Protein AF-A0A2W4T7C0-F1 (afdb_monomer)

Foldseek 3Di:
DDDDDDDDDDDDDDCVVVVVVVVVVVVVVVVVVVVVVVVVVVVCVVVVPPDPPPCPVPPPPPVPVADDFDADPVRHTDDGDDDDDDDDDDPVPDPDPVVVLVVVCVVVVVSD

Sequence (112 aa):
MLNETIGPARQSLDPTTSYALRSFAVALAMVLAFSAIGGQLVRLALKGQIVEPRTAMTQPLTTSYWRPDILDRNGRLLATDIEAPTLYADPALIIDVDVVVEHLVQVFPEFD

Structure (mmCIF, N/CA/C/O backbone):
data_AF-A0A2W4T7C0-F1
#
_entry.id   AF-A0A2W4T7C0-F1
#
loop_
_atom_site.group_PDB
_atom_site.id
_atom_site.type_symbol
_atom_site.label_atom_id
_atom_site.label_alt_id
_atom_site.label_comp_id
_atom_site.label_asym_id
_atom_site.label_entity_id
_atom_site.label_seq_id
_atom_site.pdbx_PDB_ins_code
_atom_site.Cartn_x
_atom_site.Cartn_y
_atom_site.Cartn_z
_atom_site.occupancy
_atom_site.B_iso_or_equiv
_atom_site.auth_seq_id
_atom_site.auth_comp_id
_atom_site.auth_asym_id
_atom_site.auth_atom_id
_atom_site.pdbx_PDB_model_num
ATOM 1 N N . MET A 1 1 ? 42.425 48.580 -72.854 1.00 44.41 1 MET A N 1
ATOM 2 C CA . MET A 1 1 ? 42.36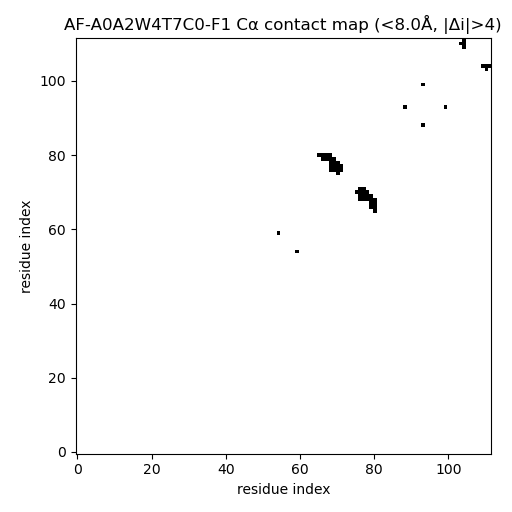7 48.504 -71.381 1.00 44.41 1 MET A CA 1
ATOM 3 C C . MET A 1 1 ? 41.109 47.737 -71.004 1.00 44.41 1 MET A C 1
ATOM 5 O O . MET A 1 1 ? 40.040 48.323 -71.041 1.00 44.41 1 MET A O 1
ATOM 9 N N . LEU A 1 2 ? 41.208 46.433 -70.741 1.00 48.59 2 LEU A N 1
ATOM 10 C CA . LEU A 1 2 ? 40.106 45.637 -70.190 1.00 48.59 2 LEU A CA 1
ATOM 11 C C . LEU A 1 2 ? 40.673 44.879 -68.989 1.00 48.59 2 LEU A C 1
ATOM 13 O O . LEU A 1 2 ? 41.469 43.961 -69.141 1.00 48.59 2 LEU A O 1
ATOM 17 N N . ASN A 1 3 ? 40.352 45.391 -67.804 1.00 57.84 3 ASN A N 1
ATOM 18 C CA . ASN A 1 3 ? 40.767 44.875 -66.508 1.00 57.84 3 ASN A CA 1
ATOM 19 C C . ASN A 1 3 ? 39.680 43.917 -66.010 1.00 57.84 3 ASN A C 1
ATOM 21 O O . ASN A 1 3 ? 38.707 44.362 -65.402 1.00 57.84 3 ASN A O 1
ATOM 25 N N . GLU A 1 4 ? 39.817 42.624 -66.300 1.00 62.12 4 GLU A N 1
ATOM 26 C CA . GLU A 1 4 ? 38.968 41.599 -65.693 1.00 62.12 4 GLU A CA 1
ATOM 27 C C . GLU A 1 4 ? 39.485 41.288 -64.286 1.00 62.12 4 GLU A C 1
ATOM 29 O O . GLU A 1 4 ? 40.492 40.614 -64.078 1.00 62.12 4 GLU A O 1
ATOM 34 N N . THR A 1 5 ? 38.791 41.840 -63.297 1.00 64.69 5 THR A N 1
ATOM 35 C CA . THR A 1 5 ? 38.966 41.525 -61.883 1.00 64.69 5 THR A CA 1
ATOM 36 C C . THR A 1 5 ? 38.627 40.054 -61.639 1.00 64.69 5 THR A C 1
ATOM 38 O O . THR A 1 5 ? 37.456 39.672 -61.672 1.00 64.69 5 THR A O 1
ATOM 41 N N . ILE A 1 6 ? 39.640 39.232 -61.364 1.00 63.53 6 ILE A N 1
ATOM 42 C CA . ILE A 1 6 ? 39.454 37.860 -60.885 1.00 63.53 6 ILE A CA 1
ATOM 43 C C . ILE A 1 6 ? 38.860 37.937 -59.470 1.00 63.53 6 ILE A C 1
ATOM 45 O O . ILE A 1 6 ? 39.550 38.275 -58.509 1.00 63.53 6 ILE A O 1
ATOM 49 N N . GLY A 1 7 ? 37.558 37.673 -59.347 1.00 71.69 7 GLY A N 1
ATOM 50 C CA . GLY A 1 7 ? 36.888 37.515 -58.054 1.00 71.69 7 GLY A CA 1
ATOM 51 C C . GLY A 1 7 ? 37.321 36.211 -57.366 1.00 71.69 7 GLY A C 1
ATOM 52 O O . GLY A 1 7 ? 37.597 35.229 -58.060 1.00 71.69 7 GLY A O 1
ATOM 53 N N . PRO A 1 8 ? 37.397 36.165 -56.022 1.00 66.81 8 PRO A N 1
ATOM 54 C CA . PRO A 1 8 ? 37.903 34.996 -55.313 1.00 66.81 8 PRO A CA 1
ATOM 55 C C . PRO A 1 8 ? 37.025 33.769 -55.580 1.00 66.81 8 PRO A C 1
ATOM 57 O O . PRO A 1 8 ? 35.794 33.834 -55.514 1.00 66.81 8 PRO A O 1
ATOM 60 N N . ALA A 1 9 ? 37.682 32.645 -55.877 1.00 65.19 9 ALA A N 1
ATOM 61 C CA . ALA A 1 9 ? 37.049 31.351 -56.076 1.00 65.19 9 ALA A CA 1
ATOM 62 C C . ALA A 1 9 ? 36.123 31.028 -54.893 1.00 65.19 9 ALA A C 1
ATOM 64 O O . ALA A 1 9 ? 36.549 30.997 -53.738 1.00 65.19 9 ALA A O 1
ATOM 65 N N . ARG A 1 10 ? 34.836 30.807 -55.179 1.00 67.88 10 ARG A N 1
ATOM 66 C CA . ARG A 1 10 ? 33.853 30.385 -54.179 1.00 67.88 10 ARG A CA 1
ATOM 67 C C . ARG A 1 10 ? 34.254 29.001 -53.675 1.00 67.88 10 ARG A C 1
ATOM 69 O O . ARG A 1 10 ? 34.154 28.029 -54.415 1.00 67.88 10 ARG A O 1
ATOM 76 N N . GLN A 1 11 ? 34.712 28.924 -52.431 1.00 67.31 11 GLN A N 1
ATOM 77 C CA . GLN A 1 11 ? 34.985 27.661 -51.757 1.00 67.31 11 GLN A CA 1
ATOM 78 C C . GLN A 1 11 ? 33.660 26.899 -51.607 1.00 67.31 11 GLN A C 1
ATOM 80 O O . GLN A 1 11 ? 32.773 27.317 -50.861 1.00 67.31 11 GLN A O 1
ATOM 85 N N . SER A 1 12 ? 33.490 25.820 -52.370 1.00 60.00 12 SER A N 1
ATOM 86 C CA . SER A 1 12 ? 32.330 24.939 -52.269 1.00 60.00 12 SER A CA 1
ATOM 87 C C . SER A 1 12 ? 32.387 24.209 -50.930 1.00 60.00 12 SER A C 1
ATOM 89 O O . SER A 1 12 ? 33.259 23.375 -50.707 1.00 60.00 12 SER A O 1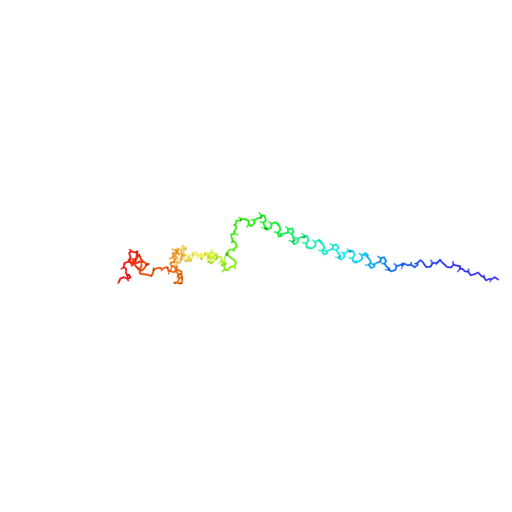
ATOM 91 N N . LEU A 1 13 ? 31.484 24.553 -50.015 1.00 66.44 13 LEU A N 1
ATOM 92 C CA . LEU A 1 13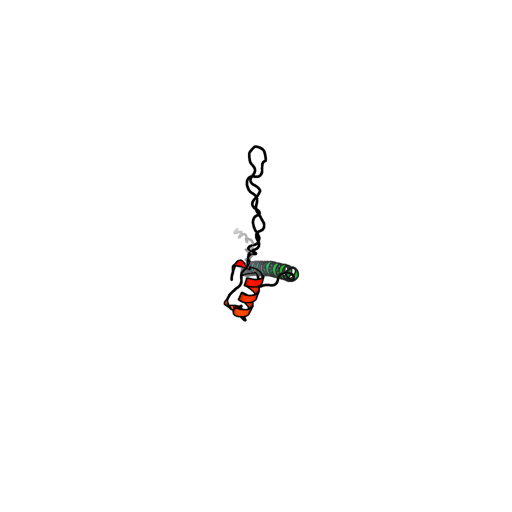 ? 31.294 23.803 -48.778 1.00 66.44 13 LEU A CA 1
ATOM 93 C C . LEU A 1 13 ? 30.708 22.434 -49.142 1.00 66.44 13 LEU A C 1
ATOM 95 O O . LEU A 1 13 ? 29.560 22.363 -49.579 1.00 66.44 13 LEU A O 1
ATOM 99 N N . ASP A 1 14 ? 31.491 21.366 -48.981 1.00 67.00 14 ASP A N 1
ATOM 100 C CA . ASP A 1 14 ? 31.030 20.003 -49.246 1.00 67.00 14 ASP A CA 1
ATOM 101 C C . ASP A 1 14 ? 29.850 19.658 -48.316 1.00 67.00 14 ASP A C 1
ATOM 103 O O . ASP A 1 14 ? 30.003 19.622 -47.088 1.00 67.00 14 ASP A O 1
ATOM 107 N N . PRO A 1 15 ? 28.645 19.406 -48.860 1.00 63.12 15 PRO A N 1
ATOM 108 C CA . PRO A 1 15 ? 27.436 19.249 -48.054 1.00 63.12 15 PRO A CA 1
ATOM 109 C C . PRO A 1 15 ? 27.429 17.943 -47.243 1.00 63.12 15 PRO A C 1
ATOM 111 O O . PRO A 1 15 ? 26.717 17.841 -46.243 1.00 63.12 15 PRO A O 1
ATOM 114 N N . THR A 1 16 ? 28.248 16.959 -47.623 1.00 63.44 16 THR A N 1
ATOM 115 C CA . THR A 1 16 ? 28.348 15.621 -47.012 1.00 63.44 16 THR A CA 1
ATOM 116 C C . THR A 1 16 ? 28.771 15.664 -45.541 1.00 63.44 16 THR A C 1
ATOM 118 O O . THR A 1 16 ? 28.224 14.926 -44.717 1.00 63.44 16 THR A O 1
ATOM 121 N N . THR A 1 17 ? 29.659 16.589 -45.178 1.00 64.25 17 THR A N 1
ATOM 122 C CA . THR A 1 17 ? 30.177 16.762 -43.810 1.00 64.25 17 THR A CA 1
ATOM 123 C C . THR A 1 17 ? 29.086 17.216 -42.833 1.00 64.25 17 THR A C 1
ATOM 125 O O . THR A 1 17 ? 29.077 16.831 -41.663 1.00 64.25 17 THR A O 1
ATOM 128 N N . SER A 1 18 ? 28.114 17.997 -43.316 1.00 66.00 18 SER A N 1
ATOM 129 C CA . SER A 1 18 ? 27.042 18.556 -42.482 1.00 66.00 18 SER A CA 1
ATOM 130 C C . SER A 1 18 ? 25.964 17.532 -42.098 1.00 66.00 18 SER A C 1
ATOM 132 O O . SER A 1 18 ? 25.394 17.617 -41.007 1.00 66.00 18 SER A O 1
ATOM 134 N N . TYR A 1 19 ? 25.715 16.527 -42.946 1.00 74.12 19 TYR A N 1
ATOM 135 C CA . TYR A 1 19 ? 24.772 15.442 -42.654 1.00 74.12 19 TYR A CA 1
ATOM 136 C C . TYR A 1 19 ? 25.351 14.444 -41.652 1.00 74.12 19 TYR A C 1
ATOM 138 O O . TYR A 1 19 ? 24.652 14.047 -40.721 1.00 74.12 19 TYR A O 1
ATOM 146 N N . ALA A 1 20 ? 26.639 14.115 -41.790 1.00 81.12 20 ALA A N 1
ATOM 147 C CA . ALA A 1 20 ? 27.341 13.206 -40.888 1.00 81.12 20 ALA A CA 1
ATOM 148 C C . ALA A 1 20 ? 27.393 13.739 -39.444 1.00 81.12 20 ALA A C 1
ATOM 150 O O . ALA A 1 20 ? 27.168 12.990 -38.491 1.00 81.12 20 ALA A O 1
ATOM 151 N N . LEU A 1 21 ? 27.616 15.048 -39.272 1.00 86.12 21 LEU A N 1
ATOM 152 C CA . LEU A 1 21 ? 27.621 15.689 -37.954 1.00 86.12 21 LEU A CA 1
ATOM 153 C C . LEU A 1 21 ? 26.238 15.646 -37.285 1.00 86.12 21 LEU A C 1
ATOM 155 O O . LEU A 1 21 ? 26.131 15.398 -36.085 1.00 86.12 21 LEU A O 1
ATOM 159 N N . ARG A 1 22 ? 25.167 15.845 -38.062 1.00 89.12 22 ARG A N 1
ATOM 160 C CA . ARG A 1 22 ? 23.786 15.761 -37.565 1.00 89.12 22 ARG A CA 1
ATOM 161 C C . ARG A 1 22 ? 23.411 14.336 -37.177 1.00 89.12 22 ARG A C 1
ATOM 163 O O . ARG A 1 22 ? 22.881 14.135 -36.088 1.00 89.12 22 ARG A O 1
ATOM 170 N N . SER A 1 23 ? 23.714 13.348 -38.023 1.00 91.12 23 SER A N 1
ATOM 171 C CA . SER A 1 23 ? 23.465 11.940 -37.690 1.00 91.12 23 SER A CA 1
ATOM 172 C C . SER A 1 23 ? 24.257 11.504 -36.460 1.00 91.12 23 SER A C 1
ATOM 174 O O . SER A 1 23 ? 23.724 10.790 -35.615 1.00 91.12 23 SER A O 1
ATOM 176 N N . PHE A 1 24 ? 25.495 11.985 -36.314 1.00 94.31 24 PHE A N 1
ATOM 177 C CA . PHE A 1 24 ? 26.310 11.726 -35.131 1.00 94.31 24 PHE A CA 1
ATOM 178 C C . PHE A 1 24 ? 25.702 12.343 -33.865 1.00 94.31 24 PHE A C 1
ATOM 180 O O . PHE A 1 24 ? 25.592 11.665 -32.846 1.00 94.31 24 PHE A O 1
ATOM 187 N N . ALA A 1 25 ? 25.235 13.593 -33.935 1.00 95.00 25 ALA A N 1
ATOM 188 C CA . ALA A 1 25 ? 24.563 14.248 -32.814 1.00 95.00 25 ALA A CA 1
ATOM 189 C C . ALA A 1 25 ? 23.285 13.504 -32.384 1.00 95.00 25 ALA A C 1
ATOM 191 O O . ALA A 1 25 ? 23.056 13.313 -31.190 1.00 95.00 25 ALA A O 1
ATOM 192 N N . VAL A 1 26 ? 22.478 13.033 -33.342 1.00 96.38 26 VAL A N 1
ATOM 193 C CA . VAL A 1 26 ? 21.270 12.236 -33.060 1.00 96.38 26 VAL A CA 1
ATOM 194 C C . VAL A 1 26 ? 21.627 10.887 -32.431 1.00 96.38 26 VAL A C 1
ATOM 196 O O . VAL A 1 26 ? 21.013 10.497 -31.437 1.00 96.38 26 VAL A O 1
ATOM 199 N N . ALA A 1 27 ? 22.637 10.192 -32.962 1.00 96.44 27 ALA A N 1
ATOM 200 C CA . ALA A 1 27 ? 23.103 8.923 -32.407 1.00 96.44 27 ALA A CA 1
ATOM 201 C C . ALA A 1 27 ? 23.598 9.090 -30.962 1.00 96.44 27 ALA A C 1
ATOM 203 O O . ALA A 1 27 ? 23.209 8.321 -30.083 1.00 96.44 27 ALA A O 1
ATOM 204 N N . LEU A 1 28 ? 24.384 10.136 -30.694 1.00 97.56 28 LEU A N 1
ATOM 205 C CA . LEU A 1 28 ? 24.865 10.454 -29.352 1.00 97.56 28 LEU A CA 1
ATOM 206 C C . LEU A 1 28 ? 23.709 10.763 -28.389 1.00 97.56 28 LEU A C 1
ATOM 208 O O . LEU A 1 28 ? 23.687 10.245 -27.273 1.00 97.56 28 LEU A O 1
ATOM 212 N N . ALA A 1 29 ? 22.726 11.556 -28.821 1.00 97.38 29 ALA A N 1
ATOM 213 C CA . ALA A 1 29 ? 21.555 11.879 -28.009 1.00 97.38 29 ALA A CA 1
ATOM 214 C C . ALA A 1 29 ? 20.737 10.627 -27.646 1.00 97.38 29 ALA A C 1
ATOM 216 O O . ALA A 1 29 ? 20.332 10.474 -26.493 1.00 97.38 29 ALA A O 1
ATOM 217 N N . MET A 1 30 ? 20.542 9.706 -28.596 1.00 97.94 30 MET A N 1
ATOM 218 C CA . MET A 1 30 ? 19.881 8.423 -28.334 1.00 97.94 30 MET A CA 1
ATOM 219 C C . MET A 1 30 ? 20.659 7.582 -27.324 1.00 97.94 30 MET A C 1
ATOM 221 O O . MET A 1 30 ? 20.075 7.116 -26.347 1.00 97.94 30 MET A O 1
ATOM 225 N N . VAL A 1 31 ? 21.975 7.437 -27.503 1.00 98.25 31 VAL A N 1
ATOM 226 C CA . VAL A 1 31 ? 22.821 6.686 -26.562 1.00 98.25 31 VAL A CA 1
ATOM 227 C C . VAL A 1 31 ? 22.721 7.262 -25.150 1.00 98.25 31 VAL A C 1
ATOM 229 O O . VAL A 1 31 ? 22.561 6.500 -24.197 1.00 98.25 31 VAL A O 1
ATOM 232 N N . LEU A 1 32 ? 22.754 8.588 -24.997 1.00 98.31 32 LEU A N 1
ATOM 233 C CA . LEU A 1 32 ? 22.617 9.238 -23.692 1.00 98.31 32 LEU A CA 1
ATOM 234 C C . LEU A 1 32 ? 21.231 9.020 -23.074 1.00 98.31 32 LEU A C 1
ATOM 236 O O . LEU A 1 32 ? 21.142 8.702 -21.889 1.00 98.31 32 LEU A O 1
ATOM 240 N N . ALA A 1 33 ? 20.160 9.135 -23.863 1.00 97.88 33 ALA A N 1
ATOM 241 C CA . ALA A 1 33 ? 18.797 8.903 -23.391 1.00 97.88 33 ALA A CA 1
ATOM 242 C C . ALA A 1 33 ? 18.603 7.457 -22.900 1.00 97.88 33 ALA A C 1
ATOM 244 O O . ALA A 1 33 ? 18.146 7.241 -21.775 1.00 97.88 33 ALA A O 1
ATOM 245 N N . PHE A 1 34 ? 19.018 6.466 -23.696 1.00 97.94 34 PHE A N 1
ATOM 246 C CA . PHE A 1 34 ? 18.942 5.057 -23.300 1.00 97.94 34 PHE A CA 1
ATOM 247 C C . PHE A 1 34 ? 19.845 4.745 -22.106 1.00 97.94 34 PHE A C 1
ATOM 249 O O . PHE A 1 34 ? 19.434 4.003 -21.216 1.00 97.94 34 PHE A O 1
ATOM 256 N N . SER A 1 35 ? 21.032 5.349 -22.032 1.00 97.94 35 SER A N 1
ATOM 257 C CA . SER A 1 35 ? 21.930 5.191 -20.881 1.00 97.94 35 SER A CA 1
ATOM 258 C C . SER A 1 35 ? 21.336 5.782 -19.602 1.00 97.94 35 SER A C 1
ATOM 260 O O . SER A 1 35 ? 21.477 5.184 -18.540 1.00 97.94 35 SER A O 1
ATOM 262 N N . ALA A 1 36 ? 20.632 6.915 -19.680 1.00 97.69 36 ALA A N 1
ATOM 263 C CA . ALA A 1 36 ? 19.949 7.508 -18.531 1.00 97.69 36 ALA A CA 1
ATOM 264 C C . ALA A 1 36 ? 18.808 6.611 -18.021 1.00 97.69 36 ALA A C 1
ATOM 266 O O . ALA A 1 36 ? 18.694 6.385 -16.815 1.00 97.69 36 ALA A O 1
ATOM 267 N N . ILE A 1 37 ? 18.004 6.051 -18.933 1.00 96.75 37 ILE A N 1
ATOM 268 C CA . ILE A 1 37 ? 16.946 5.089 -18.589 1.00 96.75 37 ILE A CA 1
ATOM 269 C C . ILE A 1 37 ? 17.563 3.824 -17.986 1.00 96.75 37 ILE A C 1
ATOM 271 O O . ILE A 1 37 ? 17.174 3.416 -16.894 1.00 96.75 37 ILE A O 1
ATOM 275 N N . GLY A 1 38 ? 18.562 3.235 -18.648 1.00 96.50 38 GLY A N 1
ATOM 276 C CA . GLY A 1 38 ? 19.269 2.047 -18.168 1.00 96.50 38 GLY A CA 1
ATOM 277 C C . GLY A 1 38 ? 19.912 2.268 -16.799 1.00 96.50 38 GLY A C 1
ATOM 278 O O . GLY A 1 38 ? 19.748 1.447 -15.902 1.00 96.50 38 GLY A O 1
ATOM 279 N N . GLY A 1 39 ? 20.557 3.416 -16.589 1.00 96.00 39 GLY A N 1
ATOM 280 C CA . GLY A 1 39 ? 21.116 3.811 -15.298 1.00 96.00 39 GLY A CA 1
ATOM 281 C C . GLY A 1 39 ? 20.050 3.952 -14.209 1.00 96.00 39 GLY A C 1
ATOM 282 O O . GLY A 1 39 ? 20.254 3.483 -13.090 1.00 96.00 39 GLY A O 1
ATOM 283 N N . GLN A 1 40 ? 18.887 4.527 -14.527 1.00 93.38 40 GLN A N 1
ATOM 284 C CA . GLN A 1 40 ? 17.760 4.606 -13.593 1.00 93.38 40 GLN A CA 1
ATOM 285 C C . GLN A 1 40 ? 17.196 3.219 -13.260 1.00 93.38 40 GLN A C 1
ATOM 287 O O . GLN A 1 40 ? 16.871 2.965 -12.099 1.00 93.38 40 GLN A O 1
ATOM 292 N N . LEU A 1 41 ? 17.120 2.317 -14.242 1.00 94.25 41 LEU A N 1
ATOM 293 C CA . LEU A 1 41 ? 16.688 0.935 -14.036 1.00 94.25 41 LEU A CA 1
ATOM 294 C C . LEU A 1 41 ? 17.681 0.160 -13.167 1.00 94.25 41 LEU A C 1
ATOM 296 O O . LEU A 1 41 ? 17.256 -0.500 -12.227 1.00 94.25 41 LEU A O 1
ATOM 300 N N . VAL A 1 42 ? 18.989 0.296 -13.400 1.00 93.81 42 VAL A N 1
ATOM 301 C CA . VAL A 1 42 ? 20.027 -0.295 -12.536 1.00 93.81 42 VAL A CA 1
ATOM 302 C C . VAL A 1 42 ? 19.933 0.275 -11.122 1.00 93.81 42 VAL A C 1
ATOM 304 O O . VAL A 1 42 ? 19.934 -0.479 -10.153 1.00 93.81 42 VAL A O 1
ATOM 307 N N . ARG A 1 43 ? 19.777 1.598 -10.979 1.00 89.88 43 ARG A N 1
ATOM 308 C CA . ARG A 1 43 ? 19.583 2.248 -9.674 1.00 89.88 43 ARG A CA 1
ATOM 309 C C . ARG A 1 43 ? 18.354 1.701 -8.951 1.00 89.88 43 ARG A C 1
ATOM 311 O O . ARG A 1 43 ? 18.408 1.505 -7.739 1.00 89.88 43 ARG A O 1
ATOM 318 N N . LEU A 1 44 ? 17.255 1.488 -9.672 1.00 84.94 44 LEU A N 1
ATOM 319 C CA . LEU A 1 44 ? 16.032 0.919 -9.119 1.00 84.94 44 LEU A CA 1
ATOM 320 C C . LEU A 1 44 ? 16.219 -0.557 -8.755 1.00 84.94 44 LEU A C 1
ATOM 322 O O . LEU A 1 44 ? 15.816 -0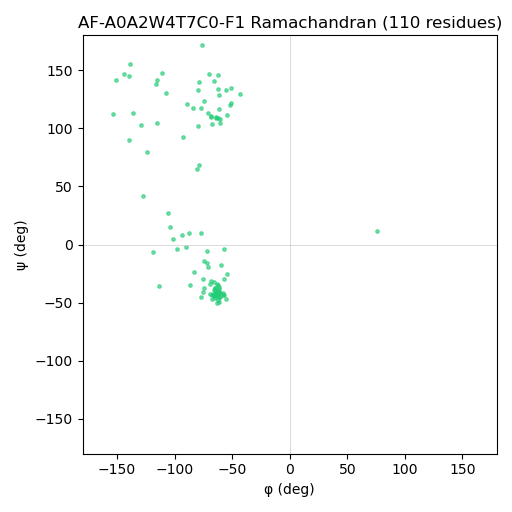.946 -7.670 1.00 84.94 44 LEU A O 1
ATOM 326 N N . ALA A 1 45 ? 16.881 -1.350 -9.595 1.00 85.38 45 ALA A N 1
ATOM 327 C CA . ALA A 1 45 ? 17.145 -2.766 -9.349 1.00 85.38 45 ALA A CA 1
ATOM 328 C C . ALA A 1 45 ? 18.044 -2.985 -8.122 1.00 85.38 45 ALA A C 1
ATOM 330 O O . ALA A 1 45 ? 17.755 -3.841 -7.291 1.00 85.38 45 ALA A O 1
ATOM 331 N N . LEU A 1 46 ? 19.090 -2.166 -7.964 1.00 85.81 46 LEU A N 1
ATOM 332 C CA . LEU A 1 46 ? 19.974 -2.212 -6.795 1.00 85.81 46 LEU A CA 1
ATOM 333 C C . LEU A 1 46 ? 19.269 -1.756 -5.508 1.00 85.81 46 LEU A C 1
ATOM 335 O O . LEU A 1 46 ? 19.591 -2.245 -4.431 1.00 85.81 46 LEU A O 1
ATOM 339 N N . LYS A 1 47 ? 18.302 -0.832 -5.602 1.00 74.94 47 LYS A N 1
ATOM 340 C CA . LYS A 1 47 ? 17.475 -0.395 -4.460 1.00 74.94 47 LYS A CA 1
ATOM 341 C C . LYS A 1 47 ? 16.287 -1.324 -4.177 1.00 74.94 47 LYS A C 1
ATOM 343 O O . LYS A 1 47 ? 15.774 -1.323 -3.066 1.00 74.94 47 LYS A O 1
ATOM 348 N N . GLY A 1 48 ? 15.837 -2.083 -5.173 1.00 59.66 48 GLY A N 1
ATOM 349 C CA . GLY A 1 48 ? 14.576 -2.827 -5.187 1.00 59.66 48 GLY A CA 1
ATOM 350 C C . GLY A 1 48 ? 14.635 -4.235 -4.596 1.00 59.66 48 GLY A C 1
ATOM 351 O O . GLY A 1 48 ? 13.666 -4.970 -4.730 1.00 59.66 48 GLY A O 1
ATOM 352 N N . GLN A 1 49 ? 15.724 -4.628 -3.929 1.00 55.47 49 GLN A N 1
ATOM 353 C CA . GLN A 1 49 ? 15.840 -5.959 -3.312 1.00 55.47 49 GLN A CA 1
ATOM 354 C C . GLN A 1 49 ? 15.064 -6.122 -1.987 1.00 55.47 49 GLN A C 1
ATOM 356 O O . GLN A 1 49 ? 15.213 -7.140 -1.321 1.00 55.47 49 GLN A O 1
ATOM 361 N N . ILE A 1 50 ? 14.210 -5.159 -1.610 1.00 54.44 50 ILE A N 1
ATOM 362 C CA . ILE A 1 50 ? 13.314 -5.262 -0.442 1.00 54.44 50 ILE A CA 1
ATOM 363 C C . ILE A 1 50 ? 11.857 -4.961 -0.828 1.00 54.44 50 ILE A C 1
ATOM 365 O O . ILE A 1 50 ? 11.180 -4.247 -0.110 1.00 54.44 50 ILE A O 1
ATOM 369 N N . VAL A 1 51 ? 11.353 -5.448 -1.965 1.00 53.16 51 VAL A N 1
ATOM 370 C CA . VAL A 1 51 ? 9.905 -5.685 -2.138 1.00 53.16 51 VAL A CA 1
ATOM 371 C C . VAL A 1 51 ? 9.740 -6.800 -3.173 1.00 53.16 51 VAL A C 1
ATOM 373 O O . VAL A 1 51 ? 10.068 -6.611 -4.343 1.00 53.16 51 VAL A O 1
ATOM 376 N N . GLU A 1 52 ? 9.261 -7.973 -2.759 1.00 49.62 52 GLU A N 1
ATOM 377 C CA . GLU A 1 52 ? 8.859 -9.038 -3.685 1.00 49.62 52 GLU A CA 1
ATOM 378 C C . GLU A 1 52 ? 7.893 -8.499 -4.757 1.00 49.62 52 GLU A C 1
ATOM 380 O O . GLU A 1 52 ? 6.918 -7.822 -4.419 1.00 49.62 52 GLU A O 1
ATOM 385 N N . PRO A 1 53 ? 8.077 -8.835 -6.048 1.00 46.81 53 PRO A N 1
ATOM 386 C CA . PRO A 1 53 ? 7.136 -8.481 -7.098 1.00 46.81 53 PRO A CA 1
ATOM 387 C C . PRO A 1 53 ? 5.945 -9.451 -7.065 1.00 46.81 53 PRO A C 1
ATOM 389 O O . PRO A 1 53 ? 5.751 -10.262 -7.966 1.00 46.81 53 PRO A O 1
ATOM 392 N N . ARG A 1 54 ? 5.133 -9.370 -6.007 1.00 47.59 54 ARG A N 1
ATOM 393 C CA . ARG A 1 54 ? 3.765 -9.925 -5.967 1.00 47.59 54 ARG A CA 1
ATOM 394 C C . ARG A 1 54 ? 2.700 -8.850 -5.744 1.00 47.59 54 ARG A C 1
ATOM 396 O O . ARG A 1 54 ? 1.515 -9.121 -5.873 1.00 47.59 54 ARG A O 1
ATOM 403 N N . THR A 1 55 ? 3.122 -7.614 -5.495 1.00 47.16 55 THR A N 1
ATOM 404 C CA . THR A 1 55 ? 2.283 -6.462 -5.127 1.00 47.16 55 THR A CA 1
ATOM 405 C C . THR A 1 55 ? 2.051 -5.466 -6.266 1.00 47.16 55 THR A C 1
ATOM 407 O O . THR A 1 55 ? 1.558 -4.371 -6.035 1.00 47.16 55 THR A O 1
ATOM 410 N N . ALA A 1 56 ? 2.319 -5.819 -7.529 1.00 43.78 56 ALA A N 1
ATOM 411 C CA . ALA A 1 56 ? 1.843 -5.001 -8.655 1.00 43.78 56 ALA A CA 1
ATOM 412 C C . ALA A 1 56 ? 0.324 -5.156 -8.907 1.00 43.78 56 ALA A C 1
ATOM 414 O O . ALA A 1 56 ? -0.263 -4.327 -9.596 1.00 43.78 56 ALA A O 1
ATOM 415 N N . MET A 1 57 ? -0.325 -6.174 -8.318 1.00 45.75 57 MET A N 1
ATOM 416 C CA . MET A 1 57 ? -1.794 -6.317 -8.291 1.00 45.75 57 MET A CA 1
ATOM 417 C C . MET A 1 57 ? -2.426 -5.897 -6.961 1.00 45.75 57 MET A C 1
ATOM 419 O O . MET A 1 57 ? -3.634 -6.013 -6.777 1.00 45.75 57 MET A O 1
ATOM 423 N N . THR A 1 58 ? -1.633 -5.370 -6.037 1.00 46.84 58 THR A N 1
ATOM 424 C CA . THR A 1 58 ? -2.136 -4.877 -4.763 1.00 46.84 58 THR A CA 1
ATOM 425 C C . THR A 1 58 ? -1.377 -3.596 -4.492 1.00 46.84 58 THR A C 1
ATOM 427 O O . THR A 1 58 ? -0.327 -3.596 -3.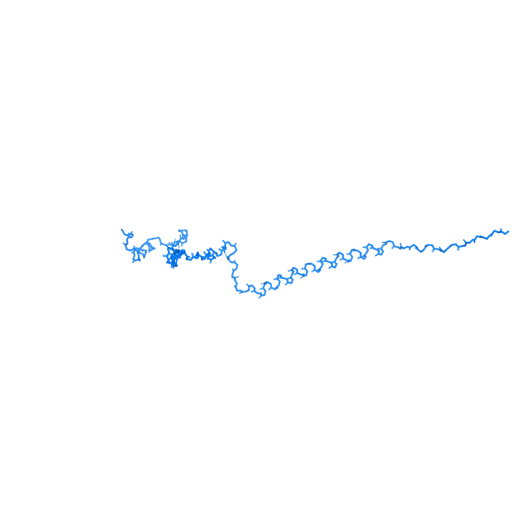853 1.00 46.84 58 THR A O 1
ATOM 430 N N . GLN A 1 59 ? -1.928 -2.470 -4.960 1.00 49.84 59 GLN A N 1
ATOM 431 C CA . GLN A 1 59 ? -1.783 -1.264 -4.149 1.00 49.84 59 GLN A CA 1
ATOM 432 C C . GLN A 1 59 ? -2.048 -1.708 -2.708 1.00 49.84 59 GLN A C 1
ATOM 434 O O . GLN A 1 59 ? -3.043 -2.413 -2.505 1.00 49.84 59 GLN A O 1
ATOM 439 N N . PRO A 1 60 ? -1.190 -1.402 -1.724 1.00 47.19 60 PRO A N 1
ATOM 440 C CA . PRO A 1 60 ? -1.594 -1.628 -0.354 1.00 47.19 60 PRO A CA 1
ATOM 441 C C . PRO A 1 60 ? -2.916 -0.874 -0.190 1.00 47.19 60 PRO A C 1
ATOM 443 O O . PRO A 1 60 ? -2.933 0.357 -0.217 1.00 47.19 60 PRO A O 1
ATOM 446 N N . LEU A 1 61 ? -4.027 -1.607 -0.027 1.00 52.72 61 LEU A N 1
ATOM 447 C CA . LEU A 1 61 ? -5.320 -1.040 0.378 1.00 52.72 61 LEU A CA 1
ATOM 448 C C . LEU A 1 61 ? -5.199 -0.289 1.722 1.00 52.72 61 LEU A C 1
ATOM 450 O O . LEU A 1 61 ? -6.142 0.327 2.195 1.00 52.72 61 LEU A O 1
ATOM 454 N N . THR A 1 62 ? -4.018 -0.325 2.330 1.00 51.00 62 THR A N 1
ATOM 455 C CA . THR A 1 62 ? -3.624 0.252 3.601 1.00 51.00 62 THR A CA 1
ATOM 456 C C . THR A 1 62 ? -2.748 1.495 3.473 1.00 51.00 62 THR A C 1
ATOM 458 O O . THR A 1 62 ? -2.064 1.849 4.427 1.00 51.00 62 THR A O 1
ATOM 461 N N . THR A 1 63 ? -2.838 2.269 2.386 1.00 52.25 63 THR A N 1
ATOM 462 C CA . THR A 1 63 ? -2.822 3.726 2.628 1.00 52.25 63 THR A CA 1
ATOM 463 C C . THR A 1 63 ? -4.233 4.119 3.044 1.00 52.25 63 THR A C 1
ATOM 465 O O . THR A 1 63 ? -4.948 4.796 2.311 1.00 52.25 63 THR A O 1
ATOM 468 N N . SER A 1 64 ? -4.660 3.608 4.205 1.00 57.91 64 SER A N 1
ATOM 469 C CA . SER A 1 64 ? -5.845 4.125 4.869 1.00 57.91 64 SER A CA 1
ATOM 470 C C . SER A 1 64 ? -5.525 5.583 5.149 1.00 57.91 64 SER A C 1
ATOM 472 O O . SER A 1 64 ? -4.619 5.898 5.923 1.00 57.91 64 SER A O 1
ATOM 474 N N . TYR A 1 65 ? -6.168 6.478 4.408 1.00 59.88 65 TYR A N 1
ATOM 475 C CA . TYR A 1 65 ? -6.146 7.886 4.743 1.00 59.88 65 TYR A CA 1
ATOM 476 C C . TYR A 1 65 ? -6.779 7.978 6.126 1.00 59.88 65 TYR A C 1
ATOM 478 O O . TYR A 1 65 ? -7.987 7.805 6.251 1.00 59.88 65 TYR A O 1
ATOM 486 N N . TRP A 1 66 ? -5.958 8.186 7.154 1.00 69.06 66 TRP A N 1
ATOM 487 C CA . TRP A 1 66 ? -6.440 8.418 8.509 1.00 69.06 66 TRP A CA 1
ATOM 488 C C . TRP A 1 66 ? -7.473 9.536 8.448 1.00 69.06 66 TRP A C 1
ATOM 490 O O . TRP A 1 66 ? -7.155 10.640 7.980 1.00 69.06 66 TRP A O 1
ATOM 500 N N . ARG A 1 67 ? -8.712 9.258 8.861 1.00 81.75 67 ARG A N 1
ATOM 501 C CA . ARG A 1 67 ? -9.713 10.307 8.982 1.00 81.75 67 ARG A CA 1
ATOM 502 C C . ARG A 1 67 ? -9.361 11.112 10.228 1.00 81.75 67 ARG A C 1
ATOM 504 O O . ARG A 1 67 ? -9.244 10.537 11.308 1.00 81.75 67 ARG A O 1
ATOM 511 N N . PRO A 1 68 ? -9.173 12.434 10.113 1.00 86.25 68 PRO A N 1
ATOM 512 C CA . PRO A 1 68 ? -8.961 13.251 11.293 1.00 86.25 68 PRO A CA 1
ATOM 513 C C . PRO A 1 68 ? -10.185 13.200 12.207 1.00 86.25 68 PRO A C 1
ATOM 515 O O . PRO A 1 68 ? -11.323 13.172 11.727 1.00 86.25 68 PRO A O 1
ATOM 518 N N . ASP A 1 69 ? -9.938 13.264 13.511 1.00 93.19 69 ASP A N 1
ATOM 519 C CA . ASP A 1 69 ? -10.989 13.382 14.512 1.00 93.19 69 ASP A CA 1
ATOM 520 C C . ASP A 1 69 ? -11.883 14.596 14.233 1.00 93.19 69 ASP A C 1
ATOM 522 O O . ASP A 1 69 ? -11.415 15.714 13.989 1.00 93.19 69 ASP A O 1
ATOM 526 N N . ILE A 1 70 ? -13.196 14.386 14.298 1.00 94.62 70 ILE A N 1
ATOM 527 C CA . ILE A 1 70 ? -14.181 15.459 14.183 1.00 94.62 70 ILE A CA 1
ATOM 528 C C . ILE A 1 70 ? -14.435 16.011 15.580 1.00 94.62 70 ILE A C 1
ATOM 530 O O . ILE A 1 70 ? -14.891 15.288 16.467 1.00 94.62 70 ILE A O 1
ATOM 534 N N . LEU A 1 71 ? -14.183 17.307 15.759 1.00 97.25 71 LEU A N 1
ATOM 535 C CA . LEU A 1 71 ? -14.391 18.030 17.012 1.00 97.25 71 LEU A CA 1
ATOM 536 C C . LEU A 1 71 ? -15.551 19.032 16.879 1.00 97.25 71 LEU A C 1
ATOM 538 O O . LEU A 1 71 ? -15.764 19.617 15.818 1.00 97.25 71 LEU A O 1
ATOM 542 N N . ASP A 1 72 ? -16.288 19.262 17.965 1.00 96.81 72 ASP A N 1
ATOM 543 C CA . ASP A 1 72 ? -17.256 20.362 18.083 1.00 96.81 72 ASP A CA 1
ATOM 544 C C . ASP A 1 72 ? -16.543 21.716 18.310 1.00 96.81 72 ASP A C 1
ATOM 546 O O . ASP A 1 72 ? -15.352 21.771 18.617 1.00 96.81 72 ASP A O 1
ATOM 550 N N . ARG A 1 73 ? -17.283 22.832 18.268 1.00 97.00 73 ARG A N 1
ATOM 551 C CA . ARG A 1 73 ? -16.806 24.204 18.545 1.00 97.00 73 ARG A CA 1
ATOM 552 C C . ARG A 1 73 ? -16.120 24.381 19.902 1.00 97.00 73 ARG A C 1
ATOM 554 O O . ARG A 1 73 ? -15.315 25.288 20.064 1.00 97.00 73 ARG A O 1
ATOM 561 N N . ASN A 1 74 ? -16.455 23.528 20.867 1.00 97.50 74 ASN A N 1
ATOM 562 C CA . ASN A 1 74 ? -15.863 23.522 22.205 1.00 97.50 74 ASN A CA 1
ATOM 563 C C . ASN A 1 74 ? -14.666 22.554 22.316 1.00 97.50 74 ASN A C 1
ATOM 565 O O . ASN A 1 74 ? -14.215 22.277 23.422 1.00 97.50 74 ASN A O 1
ATOM 569 N N . GLY A 1 75 ? -14.193 21.981 21.202 1.00 95.50 75 GLY A N 1
ATOM 570 C CA . GLY A 1 75 ? -13.096 21.007 21.172 1.00 95.50 75 GLY A CA 1
ATOM 571 C C . GLY A 1 75 ? -13.476 19.596 21.636 1.00 95.50 75 GLY A C 1
ATOM 572 O O . GLY A 1 75 ? -12.597 18.774 21.872 1.00 95.50 75 GLY A O 1
ATOM 573 N N . ARG A 1 76 ? -14.772 19.292 21.791 1.00 97.50 76 ARG A N 1
ATOM 574 C CA . ARG A 1 76 ? -15.237 17.960 22.208 1.00 97.50 76 ARG A CA 1
ATOM 575 C C . ARG A 1 76 ? -15.243 16.994 21.024 1.00 97.50 76 ARG A C 1
ATOM 577 O O . ARG A 1 76 ? -15.804 17.330 19.986 1.00 97.50 76 ARG A O 1
ATOM 584 N N . LEU A 1 77 ? -14.695 15.794 21.214 1.00 95.75 77 LEU A N 1
ATOM 585 C CA . LEU A 1 77 ? -14.693 14.724 20.215 1.00 95.75 77 LEU A CA 1
ATOM 586 C C . LEU A 1 77 ? -16.122 14.287 19.851 1.00 95.75 77 LEU A C 1
ATOM 588 O O . LEU A 1 77 ? -16.927 13.993 20.737 1.00 95.75 77 LEU A O 1
ATOM 592 N N . LEU A 1 78 ? -16.420 14.256 18.552 1.00 96.50 78 LEU A N 1
ATOM 593 C CA . LEU A 1 78 ? -17.697 13.817 17.982 1.00 96.50 78 LEU A CA 1
ATOM 594 C C . LEU A 1 78 ? -17.561 12.538 17.151 1.00 96.50 78 LEU A C 1
ATOM 596 O O . LEU A 1 78 ? -18.480 11.724 17.154 1.00 96.50 78 LEU A O 1
ATOM 600 N N . ALA A 1 79 ? -16.448 12.359 16.439 1.00 95.25 79 ALA A N 1
ATOM 601 C CA . ALA A 1 79 ? -16.161 11.135 15.697 1.00 95.25 79 ALA A CA 1
ATOM 602 C C . ALA A 1 79 ? -14.652 10.906 15.606 1.00 95.25 79 ALA A C 1
ATOM 604 O O . ALA A 1 79 ? -13.902 11.861 15.413 1.00 95.25 79 ALA A O 1
ATOM 605 N N . THR A 1 80 ? -14.246 9.647 15.719 1.00 91.56 80 THR A N 1
ATOM 606 C CA . THR A 1 80 ? -12.865 9.182 15.577 1.00 91.56 80 THR A CA 1
ATOM 607 C C . THR A 1 80 ? -12.869 7.883 14.784 1.00 91.56 80 THR A C 1
ATOM 609 O O . THR A 1 80 ? -13.882 7.173 14.766 1.00 91.56 80 THR A O 1
ATOM 612 N N . ASP A 1 81 ? -11.757 7.586 14.127 1.00 89.94 81 ASP A N 1
ATOM 613 C CA . ASP A 1 81 ? -11.560 6.285 13.505 1.00 89.94 81 ASP A CA 1
ATOM 614 C C . ASP A 1 81 ? -11.174 5.257 14.573 1.00 89.94 81 ASP A C 1
ATOM 616 O O . ASP A 1 81 ? -10.397 5.532 15.486 1.00 89.94 81 ASP A O 1
ATOM 620 N N . ILE A 1 82 ? -11.716 4.049 14.444 1.00 88.94 82 ILE A N 1
ATOM 621 C CA . ILE A 1 82 ? -11.342 2.903 15.271 1.00 88.94 82 ILE A CA 1
ATOM 622 C C . ILE A 1 82 ? -10.715 1.834 14.387 1.00 88.94 82 ILE A C 1
ATOM 624 O O . ILE A 1 82 ? -11.194 1.558 13.286 1.00 88.94 82 ILE A O 1
ATOM 628 N N . GLU A 1 83 ? -9.642 1.219 14.873 1.00 83.94 83 GLU A N 1
ATOM 629 C CA . GLU A 1 83 ? -9.036 0.086 14.186 1.00 83.94 83 GLU A CA 1
ATOM 630 C C . GLU A 1 83 ? -9.963 -1.129 14.304 1.00 83.94 83 GLU A C 1
ATOM 632 O O . GLU A 1 83 ? -10.191 -1.657 15.392 1.00 83.94 83 GLU A O 1
ATOM 637 N N . ALA A 1 84 ? -10.518 -1.558 13.170 1.00 86.31 84 ALA A N 1
ATOM 638 C CA . ALA A 1 84 ? -11.385 -2.724 13.076 1.00 86.31 84 ALA A CA 1
ATOM 639 C C . ALA A 1 84 ? -10.703 -3.793 12.207 1.00 86.31 84 ALA A C 1
ATOM 641 O O . ALA A 1 84 ? -10.653 -3.640 10.981 1.00 86.31 84 ALA A O 1
ATOM 642 N N . PRO A 1 85 ? -10.151 -4.866 12.803 1.00 83.31 85 PRO A N 1
ATOM 643 C CA . PRO A 1 85 ? -9.612 -5.965 12.019 1.00 83.31 85 PRO A CA 1
ATOM 644 C C . PRO A 1 85 ? -10.748 -6.663 11.264 1.00 83.31 85 PRO A C 1
ATOM 646 O O . PRO A 1 85 ? -11.841 -6.858 11.793 1.00 83.31 85 PRO A O 1
ATOM 649 N N . THR A 1 86 ? -10.481 -7.054 10.021 1.00 84.12 86 THR A N 1
ATOM 650 C CA . THR A 1 86 ? -11.408 -7.844 9.203 1.00 84.12 86 THR A CA 1
ATOM 651 C C . THR A 1 86 ? -10.792 -9.209 8.929 1.00 84.12 86 THR A C 1
ATOM 653 O O . THR A 1 86 ? -9.581 -9.323 8.736 1.00 84.12 86 THR A O 1
ATOM 656 N N . LEU A 1 87 ? -11.621 -10.252 8.944 1.00 88.06 87 LEU A N 1
ATOM 657 C CA . LEU A 1 87 ? -11.219 -11.617 8.620 1.00 88.06 87 LEU A CA 1
ATOM 658 C C . LEU A 1 87 ? -11.792 -11.988 7.249 1.00 88.06 87 LEU A C 1
ATOM 660 O O . LEU A 1 87 ? -12.977 -11.784 6.995 1.00 88.06 87 LEU A O 1
ATOM 664 N N . TYR A 1 88 ? -10.950 -12.520 6.364 1.00 90.00 88 TYR A N 1
ATOM 665 C CA . TYR A 1 88 ? -11.327 -12.941 5.015 1.00 90.00 88 TYR A CA 1
ATOM 666 C C . TYR A 1 88 ? -10.555 -14.202 4.620 1.00 90.00 88 TYR A C 1
ATOM 668 O O . TYR A 1 88 ? -9.387 -14.355 4.979 1.00 90.00 88 TYR A O 1
ATOM 676 N N . ALA A 1 89 ? -11.195 -15.069 3.838 1.00 90.00 89 ALA A N 1
ATOM 677 C CA . ALA A 1 89 ? -10.577 -16.234 3.224 1.00 90.00 89 ALA A CA 1
ATOM 678 C C . ALA A 1 89 ? -11.090 -16.407 1.787 1.00 90.00 89 ALA A C 1
ATOM 680 O O . ALA A 1 89 ? -12.254 -16.132 1.503 1.00 90.00 89 ALA A O 1
ATOM 681 N N . ASP A 1 90 ? -10.221 -16.876 0.891 1.00 93.62 90 ASP A N 1
ATOM 682 C CA . ASP A 1 90 ? -10.611 -17.316 -0.450 1.00 93.62 90 ASP A CA 1
ATOM 683 C C . ASP A 1 90 ? -11.106 -18.772 -0.378 1.00 93.62 90 ASP A C 1
ATOM 685 O O . ASP A 1 90 ? -10.304 -19.651 -0.042 1.00 93.62 90 ASP A O 1
ATOM 689 N N . PRO A 1 91 ? -12.381 -19.059 -0.710 1.00 89.94 91 PRO A N 1
ATOM 690 C CA . PRO A 1 91 ? -12.922 -20.413 -0.643 1.00 89.94 91 PRO A CA 1
ATOM 691 C C . PRO A 1 91 ? -12.148 -21.435 -1.483 1.00 89.94 91 PRO A C 1
ATOM 693 O O . PRO A 1 91 ? -12.084 -22.601 -1.104 1.00 89.94 91 PRO A O 1
ATOM 696 N N . ALA A 1 92 ? -11.528 -21.021 -2.595 1.00 94.25 92 ALA A N 1
ATOM 697 C CA . ALA A 1 92 ? -10.779 -21.927 -3.470 1.00 94.25 92 ALA A CA 1
ATOM 698 C C . ALA A 1 92 ? -9.451 -22.411 -2.859 1.00 94.25 92 ALA A C 1
ATOM 700 O O . ALA A 1 92 ? -8.866 -23.378 -3.347 1.00 94.25 92 ALA A O 1
ATOM 701 N N . LEU A 1 93 ? -8.964 -21.740 -1.809 1.00 94.31 93 LEU A N 1
ATOM 702 C CA . LEU A 1 93 ? -7.736 -22.097 -1.096 1.00 94.31 93 LEU A CA 1
ATOM 703 C C . LEU A 1 93 ? -8.001 -22.901 0.185 1.00 94.31 93 LEU A C 1
ATOM 705 O O . LEU A 1 93 ? -7.048 -23.320 0.845 1.00 94.31 93 LEU A O 1
ATOM 709 N N . ILE A 1 94 ? -9.268 -23.119 0.548 1.00 94.25 94 ILE A N 1
ATOM 710 C CA . ILE A 1 94 ? -9.638 -23.903 1.727 1.00 94.25 94 ILE A CA 1
ATOM 711 C C . ILE A 1 94 ? -9.473 -25.390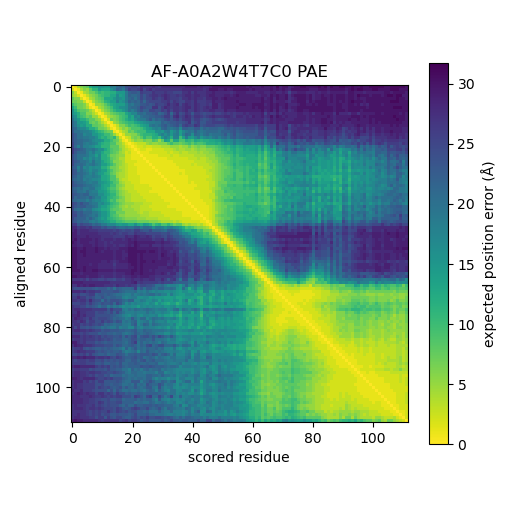 1.400 1.00 94.25 94 ILE A C 1
ATOM 713 O O . ILE A 1 94 ? -10.123 -25.915 0.502 1.00 94.25 94 ILE A O 1
ATOM 717 N N . ILE A 1 95 ? -8.577 -26.061 2.130 1.00 95.88 95 ILE A N 1
ATOM 718 C CA . ILE A 1 95 ? -8.246 -27.478 1.911 1.00 95.88 95 ILE A CA 1
ATOM 719 C C . ILE A 1 95 ? -9.342 -28.389 2.476 1.00 95.88 95 ILE A C 1
ATOM 721 O O . ILE A 1 95 ? -9.748 -29.341 1.817 1.00 95.88 95 ILE A O 1
ATOM 725 N N . ASP A 1 96 ? -9.805 -28.089 3.690 1.00 96.19 96 ASP A N 1
ATOM 726 C CA . ASP A 1 96 ? -10.818 -28.857 4.409 1.00 96.19 96 ASP A CA 1
ATOM 727 C C . ASP A 1 96 ? -11.819 -27.886 5.037 1.00 96.19 96 ASP A C 1
ATOM 729 O O . ASP A 1 96 ? -11.467 -27.079 5.900 1.00 96.19 96 ASP A O 1
ATOM 733 N N . VAL A 1 97 ? -13.054 -27.913 4.541 1.00 93.44 97 VAL A N 1
ATOM 734 C CA . VAL A 1 97 ? -14.104 -26.985 4.970 1.00 93.44 97 VAL A CA 1
ATOM 735 C C . VAL A 1 97 ? -14.626 -27.358 6.354 1.00 93.44 97 VAL A C 1
ATOM 737 O O . VAL A 1 97 ? -14.871 -26.459 7.155 1.00 93.44 97 VAL A O 1
ATOM 740 N N . ASP A 1 98 ? -14.747 -28.649 6.657 1.00 94.69 98 ASP A N 1
ATOM 741 C CA . ASP A 1 98 ? -15.352 -29.119 7.905 1.00 94.69 98 ASP A CA 1
ATOM 742 C C . ASP A 1 98 ? -14.465 -28.741 9.099 1.00 94.69 98 ASP A C 1
ATOM 744 O O . ASP A 1 98 ? -14.945 -28.174 10.083 1.00 94.69 98 ASP A O 1
ATOM 748 N N . VAL A 1 99 ? -13.148 -28.935 8.962 1.00 94.94 99 VAL A N 1
ATOM 749 C CA . VAL A 1 99 ? -12.158 -28.534 9.978 1.00 94.94 99 VAL A CA 1
ATOM 750 C C . VAL A 1 99 ? -12.124 -27.014 10.160 1.00 94.94 99 VAL A C 1
ATOM 752 O O . VAL A 1 99 ? -12.040 -26.518 11.285 1.00 94.94 99 VAL A O 1
ATOM 755 N N . VAL A 1 100 ? -12.201 -26.245 9.066 1.00 94.56 100 VAL A N 1
ATOM 756 C CA . VAL A 1 100 ? -12.224 -24.775 9.146 1.00 94.56 100 VAL A CA 1
ATOM 757 C C . VAL A 1 100 ? -13.470 -24.285 9.874 1.00 94.56 100 VAL A C 1
ATOM 759 O O . VAL A 1 100 ? -13.353 -23.390 10.708 1.00 94.56 100 VAL A O 1
ATOM 762 N N . VAL A 1 101 ? -14.637 -24.870 9.601 1.00 93.88 101 VAL A N 1
ATOM 763 C CA . VAL A 1 101 ? -15.884 -24.523 10.294 1.00 93.88 101 VAL A CA 1
ATOM 764 C C . VAL A 1 101 ? -15.798 -24.882 11.777 1.00 93.88 101 VAL A C 1
ATOM 766 O O . VAL A 1 101 ? -16.100 -24.026 12.606 1.00 93.88 101 VAL A O 1
ATOM 769 N N . GLU A 1 102 ? -15.317 -26.079 12.127 1.00 94.56 102 GLU A N 1
ATOM 770 C CA . GLU A 1 102 ? -15.146 -26.495 13.528 1.00 94.56 102 GLU A CA 1
ATOM 771 C C . GLU A 1 102 ? -14.274 -25.500 14.312 1.00 94.56 102 GLU A C 1
ATOM 773 O O . GLU A 1 102 ? -14.649 -25.047 15.396 1.00 94.56 102 GLU A O 1
ATOM 778 N N . HIS A 1 103 ? -13.134 -25.094 13.749 1.00 93.75 103 HIS A N 1
ATOM 779 C CA . HIS A 1 103 ? -12.267 -24.098 14.379 1.00 93.75 103 HIS A CA 1
ATOM 780 C C . HIS A 1 103 ? -12.872 -22.693 14.393 1.00 93.75 103 HIS A C 1
ATOM 782 O O . HIS A 1 103 ? -12.638 -21.938 15.338 1.00 93.75 103 HIS A O 1
ATOM 788 N N . LEU A 1 104 ? -13.642 -22.322 13.369 1.00 93.94 104 LEU A N 1
ATOM 789 C CA . LEU A 1 104 ? -14.282 -21.014 13.324 1.00 93.94 104 LEU A CA 1
ATOM 790 C C . LEU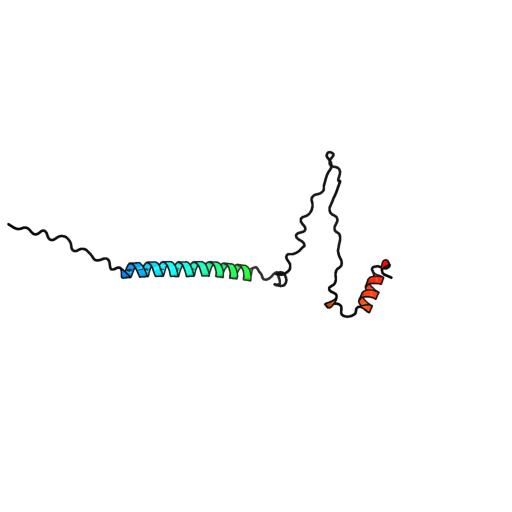 A 1 104 ? -15.343 -20.892 14.421 1.00 93.94 104 LEU A C 1
ATOM 792 O O . LEU A 1 104 ? -15.350 -19.881 15.114 1.00 93.94 104 LEU A O 1
ATOM 796 N N . VAL A 1 105 ? -16.156 -21.929 14.645 1.00 95.50 105 VAL A N 1
ATOM 797 C CA . VAL A 1 105 ? -17.145 -21.977 15.739 1.00 95.50 105 VAL A CA 1
ATOM 798 C C . VAL A 1 105 ? -16.464 -21.937 17.113 1.00 95.50 105 VAL A C 1
ATOM 800 O O . VAL A 1 105 ? -16.963 -21.298 18.034 1.00 95.50 105 VAL A O 1
ATOM 803 N N . GLN A 1 106 ? -15.277 -22.536 17.270 1.00 94.62 106 GLN A N 1
ATOM 804 C CA . GLN A 1 106 ? -14.508 -22.423 18.521 1.00 94.62 106 GLN A CA 1
ATOM 805 C C . GLN A 1 106 ? -14.092 -20.975 18.840 1.00 94.62 106 GLN A C 1
ATOM 807 O O . GLN A 1 106 ? -14.025 -20.603 20.013 1.00 94.62 106 GLN A O 1
ATOM 812 N N . VAL A 1 107 ? -13.785 -20.167 17.819 1.00 94.00 107 VAL A N 1
ATOM 813 C CA . VAL A 1 107 ? -13.382 -18.755 17.976 1.00 94.00 107 VAL A CA 1
ATOM 814 C C . VAL A 1 107 ? -14.591 -17.819 18.032 1.00 94.00 107 VAL A C 1
ATOM 816 O O . VAL A 1 107 ? -14.559 -16.830 18.765 1.00 94.00 107 VAL A O 1
ATOM 819 N N . PHE A 1 108 ? -15.646 -18.146 17.289 1.00 93.69 108 PHE A N 1
ATOM 820 C CA . PHE A 1 108 ? -16.898 -17.403 17.165 1.00 93.69 108 PHE A CA 1
ATOM 821 C C . PHE A 1 108 ? -18.072 -18.326 17.541 1.00 93.69 108 PHE A C 1
ATOM 823 O O . PHE A 1 108 ? -18.727 -18.885 16.655 1.00 93.69 108 PHE A O 1
ATOM 830 N N . PRO A 1 109 ? -18.331 -18.530 18.849 1.00 91.25 109 PRO A N 1
ATOM 831 C CA . PRO A 1 109 ? -19.341 -19.475 19.335 1.00 91.25 109 PRO A CA 1
ATOM 832 C C . PRO A 1 109 ? -20.766 -19.184 18.855 1.00 91.25 109 PRO A C 1
ATOM 834 O O . PRO A 1 109 ? -21.632 -20.046 18.933 1.00 91.25 109 PRO A O 1
ATOM 837 N N . GLU A 1 110 ? -21.030 -17.970 18.380 1.00 92.88 110 GLU A N 1
ATOM 838 C CA . GLU A 1 110 ? -22.305 -17.554 17.800 1.00 92.88 110 GLU A CA 1
ATOM 839 C C . GLU A 1 110 ? -22.606 -18.147 16.411 1.00 92.88 110 GLU A C 1
ATOM 841 O O . GLU A 1 110 ? -23.684 -17.892 15.876 1.00 92.88 110 GLU A O 1
ATOM 846 N N . PHE A 1 111 ? -21.664 -18.879 15.807 1.00 88.00 111 PHE A N 1
ATOM 847 C CA . PHE A 1 111 ? -21.829 -19.510 14.492 1.00 88.00 111 PHE A CA 1
ATOM 848 C C . PHE A 1 111 ? -22.398 -20.938 14.528 1.00 88.00 111 PHE A C 1
ATOM 850 O O . PHE A 1 111 ? -22.58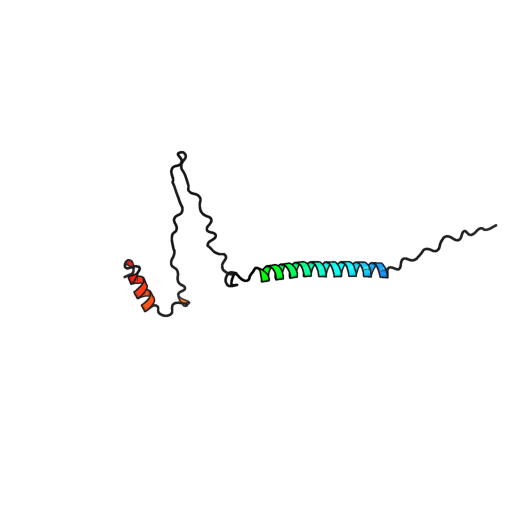8 -21.510 13.454 1.00 88.00 111 PHE A O 1
ATOM 857 N N . ASP A 1 112 ? -22.658 -21.494 15.715 1.00 75.50 112 ASP A N 1
ATOM 858 C CA . ASP A 1 112 ? -23.332 -22.794 15.901 1.00 75.50 112 ASP A CA 1
ATOM 859 C C . ASP A 1 112 ? -24.859 -22.705 15.687 1.00 75.50 112 ASP A C 1
ATOM 861 O O . ASP A 1 112 ? -25.496 -21.772 16.238 1.00 75.50 112 ASP A O 1
#

Radius of gyration: 37.11 Å; Cα contacts (8 Å, |Δi|>4): 27; chains: 1; bounding box: 66×78×94 Å

Nearest PDB structures (foldseek):
  3zga-assembly1_A  TM=2.511E-01  e=2.251E+00  Listeria monocytogenes

pLDDT: mean 80.67, std 17.69, range [43.78, 98.31]

Secondary structure (DSSP, 8-state):
------PPP-----THHHHHHHHHHHHHHHHHHHHHHHHHHHHHHHH-TTS-TTGGG---TT---PPPPEE-TTS-EEE-----------GGG-S-HHHHHHHHHHH-GGG-

Solvent-accessible surface area (backbone atoms only — not comparable to full-atom values): 7528 Å² total; per-residue (Å²): 140,82,86,82,79,83,71,80,80,79,80,78,78,69,68,68,64,61,53,53,53,51,54,48,52,53,52,51,53,51,53,51,53,53,48,53,52,52,50,51,49,50,55,46,57,74,67,47,84,81,60,77,95,75,48,90,86,4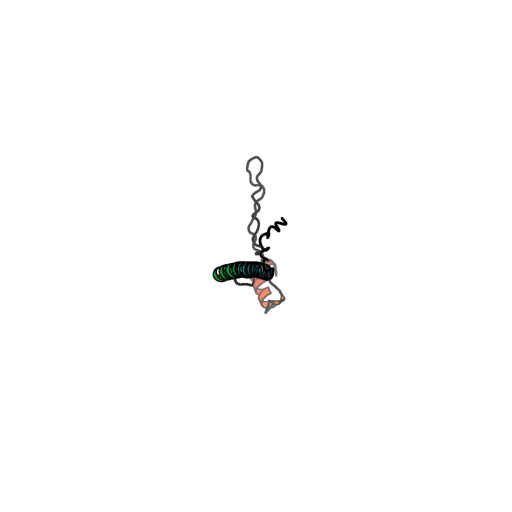0,73,70,84,74,73,63,75,78,64,77,68,41,58,48,100,85,68,46,82,74,46,70,80,74,95,74,90,82,88,86,81,64,76,92,74,57,88,53,65,69,62,51,50,57,54,46,31,74,78,41,67,85,72,112

Mean predicted aligned error: 16.1 Å